Protein AF-A0A1H5B736-F1 (afdb_monomer_lite)

Structure (mmCIF, N/CA/C/O backbone):
data_AF-A0A1H5B736-F1
#
_entry.id   AF-A0A1H5B736-F1
#
loop_
_atom_site.group_PDB
_atom_site.id
_atom_site.type_symbol
_atom_site.label_atom_id
_atom_site.label_alt_id
_atom_site.label_comp_id
_atom_site.label_asym_id
_atom_site.label_entity_id
_atom_site.label_seq_id
_atom_site.pdbx_PDB_ins_code
_atom_site.Cartn_x
_atom_site.Cartn_y
_atom_site.Cartn_z
_atom_site.occupancy
_atom_site.B_iso_or_equiv
_atom_site.auth_seq_id
_atom_site.auth_comp_id
_atom_site.auth_asym_id
_atom_site.auth_atom_id
_atom_site.pdbx_PDB_model_num
ATOM 1 N N . MET A 1 1 ? 31.133 -17.295 0.338 1.00 52.09 1 MET A N 1
ATOM 2 C CA . MET A 1 1 ? 30.790 -16.676 -0.965 1.00 52.09 1 MET A CA 1
ATOM 3 C C . MET A 1 1 ? 29.364 -17.031 -1.416 1.00 52.09 1 MET A C 1
ATOM 5 O O . MET A 1 1 ? 29.122 -17.169 -2.603 1.00 52.09 1 MET A O 1
ATOM 9 N N . LEU A 1 2 ? 28.396 -17.163 -0.497 1.00 55.72 2 LEU A N 1
ATOM 10 C CA . LEU A 1 2 ? 27.009 -17.494 -0.863 1.00 55.72 2 LE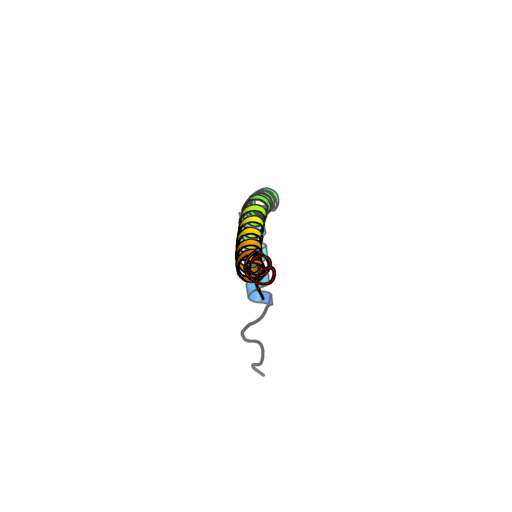U A CA 1
ATOM 11 C C . LEU A 1 2 ? 25.998 -16.899 0.134 1.00 55.72 2 LEU A C 1
ATOM 13 O O . LEU A 1 2 ? 24.982 -17.501 0.455 1.00 55.72 2 LEU A O 1
ATOM 17 N N . SER A 1 3 ? 26.299 -15.715 0.665 1.00 60.41 3 SER A N 1
ATOM 18 C CA . SER A 1 3 ? 25.506 -15.068 1.715 1.00 60.41 3 SER A CA 1
ATOM 19 C C . SER A 1 3 ? 24.658 -13.939 1.130 1.00 60.41 3 SER A C 1
ATOM 21 O O . SER A 1 3 ? 24.843 -12.790 1.504 1.00 60.41 3 SER A O 1
ATOM 23 N N . ASN A 1 4 ? 23.792 -14.223 0.150 1.00 64.06 4 ASN A N 1
ATOM 24 C CA . ASN A 1 4 ? 22.756 -13.251 -0.236 1.00 64.06 4 ASN A CA 1
ATOM 25 C C . ASN A 1 4 ? 21.546 -13.849 -0.973 1.00 64.06 4 ASN A C 1
ATOM 27 O O . ASN A 1 4 ? 20.775 -13.098 -1.540 1.00 64.06 4 ASN A O 1
ATOM 31 N N . ALA A 1 5 ? 21.335 -15.167 -1.012 1.00 59.06 5 ALA A N 1
ATOM 32 C CA . ALA A 1 5 ? 20.349 -15.798 -1.908 1.00 59.06 5 ALA A CA 1
ATOM 33 C C . ALA A 1 5 ? 18.852 -15.502 -1.615 1.00 59.06 5 ALA A C 1
ATOM 35 O O . ALA A 1 5 ? 17.980 -16.102 -2.231 1.00 59.06 5 ALA A O 1
ATOM 36 N N . LEU A 1 6 ? 18.539 -14.549 -0.732 1.00 61.00 6 LEU A N 1
ATOM 37 C CA . LEU A 1 6 ? 17.202 -13.974 -0.533 1.00 61.00 6 LEU A CA 1
ATOM 38 C C . LEU A 1 6 ? 17.272 -12.463 -0.759 1.00 61.00 6 LEU A C 1
ATOM 40 O O . LEU A 1 6 ? 16.975 -11.641 0.105 1.00 61.00 6 LEU A O 1
ATOM 44 N N . THR A 1 7 ? 17.790 -12.101 -1.927 1.00 61.41 7 THR A N 1
ATOM 45 C CA . THR A 1 7 ? 18.169 -10.737 -2.248 1.00 61.41 7 THR A CA 1
ATOM 46 C C . THR A 1 7 ? 16.910 -9.846 -2.311 1.00 61.41 7 THR A C 1
ATOM 48 O O . THR A 1 7 ? 16.095 -9.982 -3.229 1.00 61.41 7 THR A O 1
ATOM 51 N N . LEU A 1 8 ? 16.799 -8.862 -1.419 1.00 76.56 8 LEU A N 1
ATOM 52 C CA . LEU A 1 8 ? 15.948 -7.671 -1.580 1.00 76.56 8 LEU A CA 1
ATOM 53 C C . LEU A 1 8 ? 15.812 -7.148 -3.037 1.00 76.56 8 LEU A C 1
ATOM 55 O O . LEU A 1 8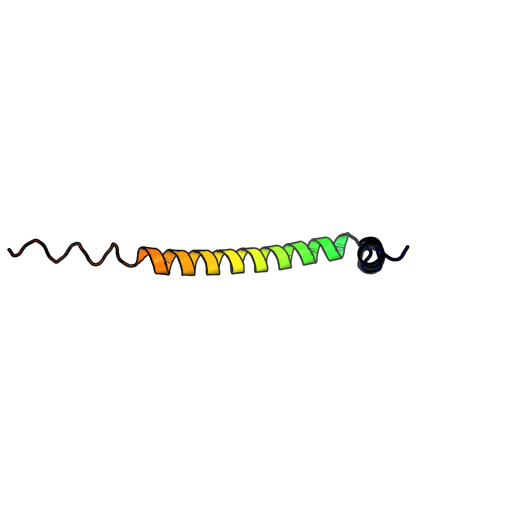 ? 14.701 -6.761 -3.406 1.00 76.56 8 LEU A O 1
ATOM 59 N N . PRO A 1 9 ? 16.849 -7.167 -3.909 1.00 82.38 9 PRO A N 1
ATOM 60 C CA . PRO A 1 9 ? 16.696 -6.727 -5.296 1.00 82.38 9 PRO A CA 1
ATOM 61 C C . PRO A 1 9 ? 15.718 -7.549 -6.149 1.00 82.38 9 PRO A C 1
ATOM 63 O O . PRO A 1 9 ? 15.104 -6.963 -7.033 1.00 82.38 9 PRO A O 1
ATOM 66 N N . HIS A 1 10 ? 15.501 -8.848 -5.903 1.00 83.94 10 HIS A N 1
ATOM 67 C CA . HIS A 1 10 ? 14.532 -9.625 -6.699 1.00 83.94 10 HIS A CA 1
ATOM 68 C C . HIS A 1 10 ? 13.096 -9.123 -6.487 1.00 83.94 10 HIS A C 1
ATOM 70 O O . HIS A 1 10 ? 12.366 -8.905 -7.452 1.00 83.94 10 HIS A O 1
ATOM 76 N N . ILE A 1 11 ? 12.710 -8.867 -5.232 1.00 89.31 11 ILE A N 1
ATOM 77 C CA . ILE A 1 11 ? 11.391 -8.301 -4.905 1.00 89.31 11 ILE A CA 1
ATOM 78 C C . ILE A 1 11 ? 11.261 -6.882 -5.480 1.00 89.31 11 ILE A C 1
ATOM 80 O O . ILE A 1 11 ? 10.209 -6.529 -6.011 1.00 89.31 11 ILE A O 1
ATOM 84 N N . LEU A 1 12 ? 12.337 -6.087 -5.446 1.00 90.31 12 LEU A N 1
ATOM 85 C CA . LEU A 1 12 ? 12.359 -4.733 -6.008 1.00 90.31 12 LEU A CA 1
ATOM 86 C C . LEU A 1 12 ? 12.122 -4.735 -7.527 1.00 90.31 12 LEU A C 1
ATOM 88 O O . LEU A 1 12 ? 11.313 -3.950 -8.016 1.00 90.31 12 LEU A O 1
ATOM 92 N N . VAL A 1 13 ? 12.759 -5.644 -8.272 1.00 92.12 13 VAL A N 1
ATOM 93 C CA . VAL A 1 13 ? 12.555 -5.776 -9.726 1.00 92.12 13 VAL A CA 1
ATOM 94 C C . VAL A 1 13 ? 11.103 -6.138 -10.048 1.00 92.12 13 VAL A C 1
ATOM 96 O O . VAL A 1 13 ? 10.497 -5.513 -10.919 1.00 92.12 13 VAL A O 1
ATOM 99 N N . ILE A 1 14 ? 10.512 -7.087 -9.315 1.00 92.06 14 ILE A N 1
ATOM 100 C CA . ILE A 1 14 ? 9.106 -7.481 -9.503 1.00 92.06 14 ILE A CA 1
ATOM 101 C C . ILE A 1 14 ? 8.169 -6.302 -9.213 1.00 92.06 14 ILE A C 1
ATOM 103 O O . ILE A 1 14 ? 7.251 -6.047 -9.991 1.00 92.06 14 ILE A O 1
ATOM 107 N N . ALA A 1 15 ? 8.418 -5.546 -8.140 1.00 91.38 15 ALA A N 1
ATOM 108 C CA . ALA A 1 15 ? 7.627 -4.368 -7.793 1.00 91.38 15 ALA A CA 1
ATOM 109 C C . ALA A 1 15 ? 7.676 -3.289 -8.888 1.00 91.38 15 ALA A C 1
ATOM 111 O O . ALA A 1 15 ? 6.645 -2.706 -9.221 1.00 91.38 15 ALA A O 1
ATOM 112 N N . VAL A 1 16 ? 8.846 -3.054 -9.494 1.00 92.50 16 VAL A N 1
ATOM 113 C CA . VAL A 1 16 ? 9.000 -2.102 -10.606 1.00 92.50 16 VAL A CA 1
ATOM 114 C C . VAL A 1 16 ? 8.241 -2.574 -11.846 1.00 92.50 16 VAL A C 1
ATOM 116 O O . VAL A 1 16 ? 7.491 -1.794 -12.428 1.00 92.50 16 VAL A O 1
ATOM 119 N N . VAL A 1 17 ? 8.374 -3.847 -12.232 1.00 93.94 17 VAL A N 1
ATOM 120 C CA . VAL A 1 17 ? 7.651 -4.410 -13.386 1.00 93.94 17 VAL A CA 1
ATOM 121 C C . VAL A 1 17 ? 6.139 -4.339 -13.170 1.00 93.94 17 VAL A C 1
ATOM 123 O O . VAL A 1 17 ? 5.413 -3.885 -14.053 1.00 93.94 17 VAL A O 1
ATOM 126 N N . ALA A 1 18 ? 5.656 -4.705 -11.981 1.00 92.44 18 ALA A N 1
ATOM 127 C CA . ALA A 1 18 ? 4.246 -4.588 -11.630 1.00 92.44 18 ALA A CA 1
ATOM 128 C C . ALA A 1 18 ? 3.766 -3.127 -11.688 1.00 92.44 18 ALA A C 1
ATOM 130 O O . ALA A 1 18 ? 2.712 -2.849 -12.255 1.00 92.44 18 ALA A O 1
ATOM 131 N N . LEU A 1 19 ? 4.548 -2.169 -11.182 1.00 91.12 19 LEU A N 1
ATOM 132 C CA . LEU A 1 19 ? 4.200 -0.747 -11.230 1.00 91.12 19 LEU A CA 1
ATOM 133 C C . LEU A 1 19 ? 4.154 -0.193 -12.663 1.00 91.12 19 LEU A C 1
ATOM 135 O O . LEU A 1 19 ? 3.314 0.658 -12.954 1.00 91.12 19 LEU A O 1
ATOM 139 N N . VAL A 1 20 ? 5.006 -0.685 -13.568 1.00 92.50 20 VAL A N 1
ATOM 140 C CA . VAL A 1 20 ? 4.977 -0.328 -14.997 1.00 92.50 20 VAL A CA 1
ATOM 141 C C . VAL A 1 20 ? 3.748 -0.919 -15.697 1.00 92.50 20 VAL A C 1
ATOM 143 O O . VAL A 1 20 ? 3.077 -0.200 -16.432 1.00 92.50 20 VAL A O 1
ATOM 146 N N . LEU A 1 21 ? 3.409 -2.188 -15.438 1.00 93.38 21 LEU A N 1
ATOM 147 C CA . LEU A 1 21 ? 2.255 -2.864 -16.051 1.00 93.38 21 LEU A CA 1
ATOM 148 C C . LEU A 1 21 ? 0.909 -2.319 -15.556 1.00 93.38 21 LEU A C 1
ATOM 150 O O . LEU A 1 21 ? -0.019 -2.120 -16.337 1.00 93.38 21 LEU A O 1
ATOM 154 N N . PHE A 1 22 ? 0.790 -2.078 -14.251 1.00 89.62 22 PHE A N 1
ATOM 155 C CA . PHE A 1 22 ? -0.442 -1.568 -13.651 1.00 89.62 22 PHE A CA 1
ATOM 156 C C . PHE A 1 22 ? -0.550 -0.040 -13.739 1.00 89.62 22 PHE A C 1
ATOM 158 O O . PHE A 1 22 ? -1.661 0.498 -13.747 1.00 89.62 22 PHE A O 1
ATOM 165 N N . GLY A 1 23 ? 0.586 0.654 -13.846 1.00 87.69 23 GLY A N 1
ATOM 166 C CA . GLY A 1 23 ? 0.683 2.106 -13.879 1.00 87.69 23 GLY A CA 1
ATOM 167 C C . GLY A 1 23 ? 0.476 2.752 -12.504 1.00 87.69 23 GLY A C 1
ATOM 168 O O . GLY A 1 23 ? -0.387 2.359 -11.716 1.00 87.69 23 GLY A O 1
ATOM 169 N N . LYS A 1 24 ? 1.224 3.829 -12.235 1.00 80.94 24 LYS A N 1
ATOM 170 C CA . LYS A 1 24 ? 1.164 4.594 -10.972 1.00 80.94 24 LYS A CA 1
ATOM 171 C C . LYS A 1 24 ? -0.245 5.071 -10.578 1.00 80.94 24 LYS A C 1
ATOM 173 O O . LYS A 1 24 ? -0.556 5.138 -9.394 1.00 80.94 24 LYS A O 1
ATOM 178 N N . GLY A 1 25 ? -1.105 5.369 -11.558 1.00 85.94 25 GLY A N 1
ATOM 179 C CA . GLY A 1 25 ? -2.462 5.872 -11.315 1.00 85.94 25 GLY A CA 1
ATOM 180 C C . GLY A 1 25 ? -3.414 4.822 -10.734 1.00 85.94 25 GLY A C 1
ATOM 181 O O . GLY A 1 25 ? -4.101 5.097 -9.753 1.00 85.94 25 GLY A O 1
ATOM 182 N N . LYS A 1 26 ? -3.424 3.599 -11.285 1.00 87.50 26 LYS A N 1
ATOM 183 C CA . LYS A 1 26 ? -4.333 2.541 -10.810 1.00 87.50 26 LYS A CA 1
ATOM 184 C C . LYS A 1 26 ? -3.880 1.957 -9.477 1.00 87.50 26 LYS A C 1
ATOM 186 O O . LYS A 1 26 ? -4.709 1.746 -8.600 1.00 87.50 26 LYS A O 1
ATOM 191 N N . VAL A 1 27 ? -2.571 1.776 -9.291 1.00 89.12 27 VAL A N 1
ATOM 192 C CA . VAL A 1 27 ? -2.010 1.275 -8.025 1.00 89.12 27 VAL A CA 1
ATOM 193 C C . VAL A 1 27 ? -2.305 2.240 -6.875 1.00 89.12 27 VAL A C 1
ATOM 195 O O . VAL A 1 27 ? -2.713 1.796 -5.808 1.00 89.12 27 VAL A O 1
ATOM 198 N N . SER A 1 28 ? -2.175 3.555 -7.085 1.00 88.81 28 SER A N 1
ATOM 199 C CA . SER A 1 28 ? -2.433 4.537 -6.024 1.00 88.81 28 SER A CA 1
ATOM 200 C C . SER A 1 28 ? -3.909 4.624 -5.630 1.00 88.81 28 SER A C 1
ATOM 202 O O . SER A 1 28 ? -4.198 4.801 -4.449 1.00 88.81 28 SER A O 1
ATOM 204 N N . SER A 1 29 ? -4.834 4.495 -6.588 1.00 89.81 29 SER A N 1
ATOM 205 C CA . SER A 1 29 ? -6.273 4.484 -6.292 1.00 89.81 29 SER A CA 1
ATOM 206 C C . SER A 1 29 ? -6.654 3.247 -5.475 1.00 89.81 29 SER A C 1
ATOM 208 O O . SER A 1 29 ? -7.267 3.374 -4.418 1.00 89.81 29 SER A O 1
ATOM 210 N N . LEU A 1 30 ? -6.195 2.065 -5.907 1.00 91.00 30 LEU A N 1
ATOM 211 C CA . LEU A 1 30 ? -6.464 0.798 -5.219 1.00 91.00 30 LEU A CA 1
ATOM 212 C C . LEU A 1 30 ? -5.829 0.755 -3.826 1.00 91.00 30 LEU A C 1
ATOM 214 O O . LEU A 1 30 ? -6.472 0.343 -2.866 1.00 91.00 30 LEU A O 1
ATOM 218 N N . MET A 1 31 ? -4.588 1.230 -3.686 1.00 90.44 31 MET A N 1
ATOM 219 C CA . MET A 1 31 ? -3.914 1.281 -2.387 1.00 90.44 31 MET A CA 1
ATOM 220 C C . MET A 1 31 ? -4.617 2.239 -1.413 1.00 90.44 31 MET A C 1
ATOM 222 O O . MET A 1 31 ? -4.623 1.993 -0.210 1.00 90.44 31 MET A O 1
ATOM 226 N N . GLY A 1 32 ? -5.249 3.306 -1.916 1.00 92.38 32 GLY A N 1
ATOM 227 C CA . GLY A 1 32 ? -6.051 4.222 -1.106 1.00 92.38 32 GLY A CA 1
ATOM 228 C C . GLY A 1 32 ? -7.339 3.588 -0.570 1.00 92.38 32 GLY A C 1
ATOM 229 O O . GLY A 1 32 ? -7.655 3.748 0.609 1.00 92.38 32 GLY A O 1
ATOM 230 N N . GLU A 1 33 ? -8.071 2.848 -1.405 1.00 94.25 33 GLU A N 1
ATOM 231 C CA . GLU A 1 33 ? -9.300 2.144 -1.003 1.00 94.25 33 GLU A CA 1
ATOM 232 C C . GLU A 1 33 ? -9.001 0.974 -0.055 1.00 94.25 33 GLU A C 1
ATOM 234 O O . GLU A 1 33 ? -9.619 0.854 1.005 1.00 94.25 33 GLU A O 1
ATOM 239 N N . VAL A 1 34 ? -7.978 0.176 -0.374 1.00 94.12 34 VAL A N 1
ATOM 240 C CA . VAL A 1 34 ? -7.510 -0.931 0.473 1.00 94.12 34 VAL A CA 1
ATOM 241 C C . VAL A 1 34 ? -6.943 -0.409 1.798 1.00 94.12 34 VAL A C 1
ATOM 243 O O . VAL A 1 34 ? -7.249 -0.955 2.856 1.00 94.12 34 VAL A O 1
ATOM 246 N N . GLY A 1 35 ? -6.178 0.686 1.776 1.00 94.50 35 GLY A N 1
ATOM 247 C CA . GLY A 1 35 ? -5.612 1.300 2.979 1.00 94.50 35 GLY A CA 1
ATOM 248 C C . GLY A 1 35 ? -6.679 1.805 3.951 1.00 94.50 35 GLY A C 1
ATOM 249 O O . GLY A 1 35 ? -6.558 1.595 5.158 1.00 94.50 35 GLY A O 1
ATOM 250 N N . LYS A 1 36 ? -7.763 2.401 3.438 1.00 94.56 36 LYS A N 1
ATOM 251 C CA . LYS A 1 36 ? -8.920 2.802 4.255 1.00 94.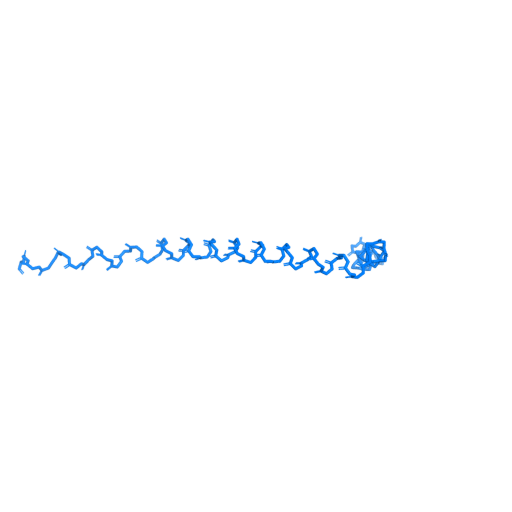56 36 LYS A CA 1
ATOM 252 C C . LYS A 1 36 ? -9.619 1.593 4.885 1.00 94.56 36 LYS A C 1
ATOM 254 O O . LYS A 1 36 ? -9.910 1.637 6.077 1.00 94.56 36 LYS A O 1
ATOM 259 N N . GLY A 1 37 ? -9.827 0.514 4.124 1.00 95.06 37 GLY A N 1
ATOM 260 C CA . GLY A 1 37 ? -10.428 -0.725 4.630 1.00 95.06 37 GLY A CA 1
ATOM 261 C C . GLY A 1 37 ? -9.604 -1.376 5.745 1.00 95.06 37 GLY A C 1
ATOM 262 O O . GLY A 1 37 ? -10.134 -1.681 6.810 1.00 95.06 37 GLY A O 1
ATOM 263 N N . ILE A 1 38 ? -8.288 -1.507 5.544 1.00 95.25 38 ILE A N 1
ATOM 264 C CA . ILE A 1 38 ? -7.367 -2.057 6.553 1.00 95.25 38 ILE A CA 1
ATOM 265 C C . ILE A 1 38 ? -7.297 -1.150 7.790 1.00 95.25 38 ILE A C 1
ATOM 267 O O . ILE A 1 38 ? -7.261 -1.649 8.913 1.00 95.25 38 ILE A O 1
ATOM 271 N N . SER A 1 39 ? -7.295 0.177 7.616 1.0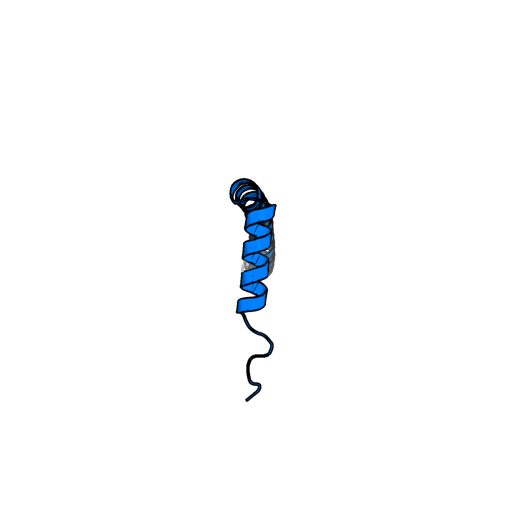0 94.19 39 SER A N 1
ATOM 272 C CA . SER A 1 39 ? -7.248 1.127 8.735 1.00 94.19 39 SER A CA 1
ATOM 273 C C . SER A 1 39 ? -8.521 1.080 9.587 1.00 94.19 39 SER A C 1
ATOM 275 O O . SER A 1 39 ? -8.423 1.023 10.812 1.00 94.19 39 SER A O 1
ATOM 277 N N . ALA A 1 40 ? -9.698 1.020 8.957 1.00 95.44 40 ALA A N 1
ATOM 278 C CA . ALA A 1 40 ? -10.975 0.847 9.648 1.00 95.44 40 ALA A CA 1
ATOM 279 C C . ALA A 1 40 ? -11.053 -0.506 10.370 1.00 95.44 40 ALA A C 1
ATOM 281 O O . ALA A 1 40 ? -11.469 -0.561 11.523 1.00 95.44 40 ALA A O 1
ATOM 282 N N . PHE A 1 41 ? -10.576 -1.580 9.733 1.00 94.19 41 PHE A N 1
ATOM 283 C CA . PHE A 1 41 ? -10.507 -2.906 10.344 1.00 94.19 41 PHE A CA 1
ATOM 284 C C . PHE A 1 41 ? -9.583 -2.928 11.568 1.00 94.19 41 PHE A C 1
ATOM 286 O O . PHE A 1 41 ? -9.967 -3.402 12.633 1.00 94.19 41 PHE A O 1
ATOM 293 N N . LYS A 1 42 ? -8.385 -2.342 11.453 1.00 93.56 42 LYS A N 1
ATOM 294 C CA . LYS A 1 42 ? -7.449 -2.216 12.576 1.00 93.56 42 LYS A CA 1
ATOM 295 C C . LYS A 1 42 ? -8.051 -1.400 13.719 1.00 93.56 42 LYS A C 1
ATOM 297 O O . LYS A 1 42 ? -7.889 -1.781 14.872 1.00 93.56 42 LYS A O 1
ATOM 302 N N . LYS A 1 43 ? -8.729 -0.292 13.404 1.00 93.56 43 LYS A N 1
ATOM 303 C CA . LYS A 1 43 ? -9.386 0.564 14.396 1.00 93.56 43 LYS A CA 1
ATOM 304 C C . LYS A 1 43 ? -10.510 -0.179 15.123 1.00 93.56 43 LYS A C 1
ATOM 306 O O . LYS A 1 43 ? -10.490 -0.189 16.344 1.00 93.56 43 LYS A O 1
ATOM 311 N N . GLY A 1 44 ? -11.380 -0.885 14.400 1.00 92.31 44 GLY A N 1
ATOM 312 C CA . GLY A 1 44 ? -12.446 -1.690 15.004 1.00 92.31 44 GLY A CA 1
ATOM 313 C C . GLY A 1 44 ? -11.928 -2.816 15.906 1.00 92.31 44 GLY A C 1
ATOM 314 O O . GLY A 1 44 ? -12.513 -3.072 16.951 1.00 92.31 44 GLY A O 1
ATOM 315 N N . ILE A 1 45 ? -10.798 -3.451 15.563 1.00 92.06 45 ILE A N 1
ATOM 316 C CA . ILE A 1 45 ? -10.157 -4.444 16.446 1.00 92.06 45 ILE A CA 1
ATOM 317 C C . ILE A 1 45 ? -9.581 -3.780 17.700 1.00 92.06 45 ILE A C 1
ATOM 319 O O . ILE A 1 45 ? -9.759 -4.298 18.794 1.00 92.06 45 ILE A O 1
ATOM 323 N N . SER A 1 46 ? -8.886 -2.647 17.559 1.00 90.19 46 SER A N 1
ATOM 324 C CA . SER A 1 46 ? -8.320 -1.928 18.709 1.00 90.19 46 SER A CA 1
ATOM 325 C C . SER A 1 46 ? -9.396 -1.371 19.645 1.00 90.19 46 SER A C 1
ATOM 327 O O . SER A 1 46 ? -9.192 -1.370 20.851 1.00 90.19 46 SER A O 1
ATOM 329 N N . GLU A 1 47 ? -10.530 -0.922 19.105 1.00 88.31 47 GLU A N 1
ATOM 330 C CA . GLU A 1 47 ? -11.690 -0.481 19.888 1.00 88.31 47 GLU A CA 1
ATOM 331 C C . GLU A 1 47 ? -12.355 -1.660 20.607 1.00 88.31 47 GLU A C 1
ATOM 333 O O . GLU A 1 47 ? -12.637 -1.550 21.792 1.00 88.31 47 GLU A O 1
ATOM 338 N N . ALA A 1 48 ? -12.510 -2.814 19.950 1.00 81.31 48 ALA A N 1
ATOM 339 C CA . ALA A 1 48 ? -13.035 -4.019 20.595 1.00 81.31 48 ALA A CA 1
ATOM 340 C C . ALA A 1 48 ? -12.134 -4.532 21.736 1.00 81.31 48 ALA A C 1
ATOM 342 O O . ALA A 1 48 ? -12.635 -4.995 22.757 1.00 81.31 48 ALA A O 1
ATOM 343 N N . ASP A 1 49 ? -10.811 -4.439 21.575 1.00 81.38 49 ASP A N 1
ATOM 344 C CA . ASP A 1 49 ? -9.843 -4.827 22.609 1.00 81.38 49 ASP A CA 1
ATOM 345 C C . ASP A 1 49 ? -9.845 -3.840 23.793 1.00 81.38 49 ASP A C 1
ATOM 347 O O . ASP A 1 49 ? -9.767 -4.253 24.949 1.00 81.38 49 ASP A O 1
ATOM 351 N N . ALA A 1 50 ? -10.009 -2.540 23.518 1.00 78.00 50 ALA A N 1
ATOM 352 C CA . ALA A 1 50 ? -10.134 -1.501 24.542 1.00 78.00 50 ALA A CA 1
ATOM 353 C C . ALA A 1 50 ? -11.462 -1.598 25.315 1.00 78.00 50 ALA A C 1
ATOM 355 O O . ALA A 1 50 ? -11.465 -1.557 26.543 1.00 78.00 50 ALA A O 1
ATOM 356 N N . GLU A 1 51 ? -12.581 -1.813 24.623 1.00 69.62 51 GLU A N 1
ATOM 357 C CA . GLU A 1 51 ? -13.907 -1.950 25.237 1.00 69.62 51 GLU A CA 1
ATOM 358 C C . GLU A 1 51 ? -14.008 -3.225 26.097 1.00 69.62 51 GLU A C 1
ATOM 360 O O . GLU A 1 51 ? -14.668 -3.237 27.136 1.00 69.62 51 GLU A O 1
ATOM 365 N N . ALA A 1 52 ? -13.260 -4.278 25.741 1.00 65.94 52 ALA A N 1
ATOM 366 C CA . ALA A 1 52 ? -13.096 -5.469 26.574 1.00 65.94 52 ALA A CA 1
ATOM 367 C C . ALA A 1 52 ? -12.285 -5.215 27.865 1.00 65.94 52 ALA A C 1
ATOM 369 O O . ALA A 1 52 ? -12.441 -5.959 28.835 1.00 65.94 52 ALA A O 1
ATOM 370 N N . GLN A 1 53 ? -11.441 -4.177 27.905 1.00 62.75 53 GLN A N 1
ATOM 371 C CA . GLN A 1 53 ? -10.626 -3.810 29.071 1.00 62.75 53 GLN A CA 1
ATOM 372 C C . GLN A 1 53 ? -11.300 -2.764 29.978 1.00 62.75 53 GLN A C 1
ATOM 374 O O . GLN A 1 53 ? -11.036 -2.751 31.179 1.00 62.75 53 GLN A O 1
ATOM 379 N N . GLU A 1 54 ? -12.198 -1.926 29.450 1.00 60.97 54 GLU A N 1
ATOM 380 C CA . GLU A 1 54 ? -12.910 -0.883 30.216 1.00 60.97 54 GLU A CA 1
ATOM 381 C C . GLU A 1 54 ? -14.192 -1.384 30.920 1.00 60.97 54 GLU A C 1
ATOM 383 O O . GLU A 1 54 ? -14.773 -0.685 31.756 1.00 60.97 54 GLU A O 1
ATOM 388 N N . ALA A 1 55 ? -14.589 -2.638 30.683 1.00 59.06 55 ALA A N 1
ATOM 389 C CA . ALA A 1 55 ? -15.774 -3.256 31.279 1.00 59.06 55 ALA A CA 1
ATOM 390 C C . ALA A 1 55 ? -15.772 -3.529 32.811 1.00 59.06 55 ALA A C 1
ATOM 392 O O . ALA A 1 55 ? -16.861 -3.818 33.315 1.00 59.06 55 ALA A O 1
ATOM 393 N N . PRO A 1 56 ? -14.685 -3.434 33.618 1.00 55.19 56 PRO A N 1
ATOM 394 C CA . PRO A 1 56 ? -14.819 -3.641 35.061 1.00 55.19 56 PRO A CA 1
ATOM 395 C C . PRO A 1 56 ? -15.139 -2.361 35.857 1.00 55.19 56 PRO A C 1
ATOM 397 O O . PRO A 1 56 ? -15.474 -2.466 37.032 1.00 55.19 56 PRO A O 1
ATOM 400 N N . ALA A 1 57 ? -15.098 -1.158 35.269 1.00 56.84 57 ALA A N 1
ATOM 401 C CA . ALA A 1 57 ? -15.220 0.084 36.052 1.00 56.84 57 ALA A CA 1
ATOM 402 C C . ALA A 1 57 ? -16.668 0.541 36.344 1.00 56.84 57 ALA A C 1
ATOM 404 O O . ALA A 1 57 ? -16.885 1.340 37.252 1.00 56.84 57 ALA A O 1
ATOM 405 N N . ALA A 1 58 ? -17.673 0.040 35.615 1.00 54.88 58 ALA A N 1
ATOM 406 C CA . ALA A 1 58 ? -19.070 0.471 35.780 1.00 54.88 58 ALA A CA 1
ATOM 407 C C . ALA A 1 58 ? -19.900 -0.398 36.751 1.00 54.88 58 ALA A C 1
ATOM 409 O O . ALA A 1 58 ? -21.019 -0.024 37.096 1.00 54.88 58 ALA A O 1
ATOM 410 N N . LEU A 1 59 ? -19.373 -1.540 37.214 1.00 54.25 59 LEU A N 1
ATOM 411 C CA . LEU A 1 59 ? -20.086 -2.471 38.106 1.00 54.25 59 LEU A CA 1
ATOM 412 C C . LEU A 1 59 ? -19.728 -2.315 39.600 1.00 54.25 59 LEU A C 1
ATOM 414 O O . LEU A 1 59 ? -20.397 -2.904 40.446 1.00 54.25 59 LEU A O 1
ATOM 418 N N . GLU A 1 60 ? -18.738 -1.485 39.951 1.00 53.72 60 GLU A N 1
ATOM 419 C CA . GLU A 1 60 ? -18.240 -1.309 41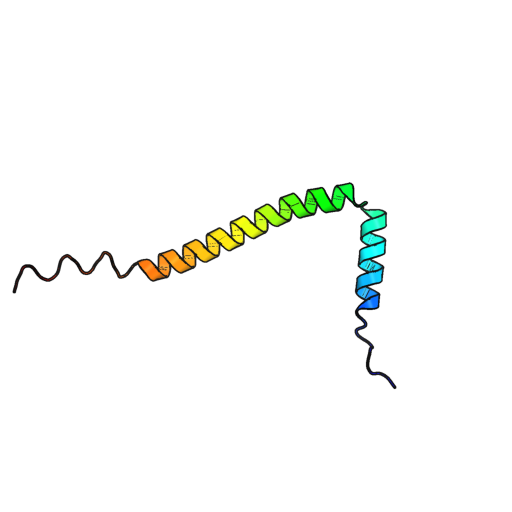.331 1.00 53.72 60 GLU A CA 1
ATOM 420 C C . GLU A 1 60 ? -18.714 -0.002 42.012 1.00 53.72 60 GLU A C 1
ATOM 422 O O . GLU A 1 60 ? -18.019 0.569 42.843 1.00 53.72 60 GLU A O 1
ATOM 427 N N . ALA A 1 61 ? -19.907 0.505 41.680 1.00 54.16 61 ALA A N 1
ATOM 428 C CA . ALA A 1 61 ? -20.499 1.669 42.366 1.00 54.16 61 ALA A CA 1
ATOM 429 C C . ALA A 1 61 ? -21.790 1.349 43.150 1.00 54.16 61 ALA A C 1
ATOM 431 O O . ALA A 1 61 ? -22.361 2.236 43.774 1.00 54.16 61 ALA A O 1
ATOM 432 N N . ALA A 1 62 ? -22.247 0.090 43.159 1.00 57.50 62 ALA A N 1
ATOM 433 C CA . ALA A 1 62 ? -23.514 -0.313 43.788 1.00 57.50 62 ALA A CA 1
ATOM 434 C C . ALA A 1 62 ? -23.362 -1.180 45.059 1.00 57.50 62 ALA A C 1
ATOM 436 O O . ALA A 1 62 ? -24.361 -1.658 45.590 1.00 57.50 62 ALA A O 1
ATOM 437 N N . HIS A 1 63 ? -22.141 -1.398 45.567 1.00 55.25 63 HIS A N 1
ATOM 438 C CA . HIS A 1 63 ? -21.883 -2.293 46.710 1.00 55.25 63 HIS A CA 1
ATOM 439 C C . HIS A 1 63 ? -21.156 -1.608 47.882 1.00 55.25 63 HIS A C 1
ATOM 441 O O . HIS A 1 63 ? -20.233 -2.175 48.465 1.00 55.25 63 HIS A O 1
ATOM 447 N N . LYS A 1 64 ? -21.533 -0.365 48.226 1.00 58.81 64 LYS A N 1
ATOM 448 C CA . LYS A 1 64 ? -20.988 0.312 49.422 1.00 58.81 64 LYS A CA 1
ATOM 449 C C . LYS A 1 64 ? -21.950 1.208 50.212 1.00 58.81 64 LYS A C 1
ATOM 451 O O . LYS A 1 64 ? -21.499 1.889 51.121 1.00 58.81 64 LYS A O 1
ATOM 456 N N . ASP A 1 65 ? -23.252 1.163 49.926 1.00 60.81 65 ASP A N 1
ATOM 457 C CA . ASP A 1 65 ? -24.282 1.927 50.664 1.00 60.81 65 ASP A CA 1
ATOM 458 C C . ASP A 1 65 ? -25.098 1.055 51.642 1.00 60.81 65 ASP A C 1
ATOM 460 O O . ASP A 1 65 ? -26.208 1.380 52.057 1.00 60.81 65 ASP A O 1
ATOM 464 N N . SER A 1 66 ? -24.580 -0.120 52.002 1.00 55.62 66 SER A N 1
ATOM 465 C CA . SER A 1 66 ? -25.202 -1.000 53.000 1.00 55.62 66 SER A CA 1
ATOM 466 C C . SER A 1 66 ? -24.154 -1.836 53.729 1.00 55.62 66 SER A C 1
ATOM 468 O O . SER A 1 66 ? -24.143 -3.059 53.620 1.00 55.62 66 SER A O 1
ATOM 470 N N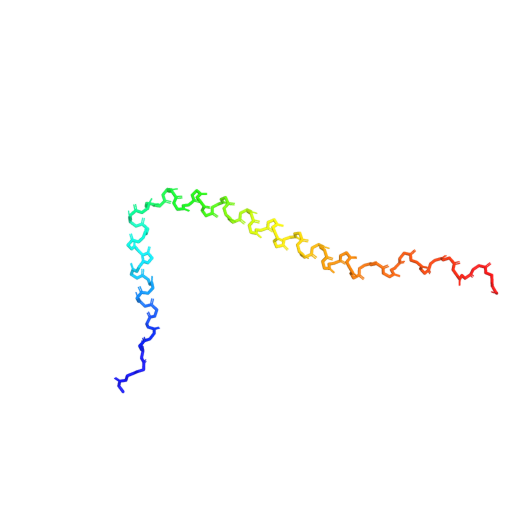 . MET A 1 67 ? -23.253 -1.169 54.453 1.00 48.31 67 MET A N 1
ATOM 471 C CA . MET A 1 67 ? -22.671 -1.686 55.698 1.00 48.31 67 MET A CA 1
ATOM 472 C C . MET A 1 67 ? -22.031 -0.569 56.513 1.00 48.31 67 MET A C 1
ATOM 474 O O . MET A 1 67 ? -21.334 0.270 55.902 1.00 48.31 67 MET A O 1
#

Radius of gyration: 24.95 Å; chains: 1; bounding box: 56×23×72 Å

Secondary structure (DSSP, 8-state):
--TTSS-HHHHHHHHHHHHHHH-HHHHHHHHHHHHHHHHHHHHHHHHHHHHHHHTTSSSTTSSSS--

Sequence (67 aa):
MLSNALTLPHILVIAVVALVLFGKGKVSSLMGEVGKGISAFKKGISEADAEAQEAPAALEAAHKDSM

Foldseek 3Di:
DPPQVVPPVVVVVVVVVCCVVCDPVNVVVVCVVVVVVVVVVVVVVVVVVVVVVPPPPPPPPPPDPPD

pLDDT: mean 78.61, std 15.94, range [48.31, 95.44]